Protein AF-A0A2Z2KDT1-F1 (afdb_monomer)

Nearest PDB structures (foldseek):
  6hu8-assembly1_A  TM=7.391E-01  e=8.131E-01  Streptococcus vestibularis F0396
  6qer-assembly4_D  TM=4.497E-01  e=3.667E-01  Streptococcus thermophilus LMD-9
  3u3w-assembly1_B  TM=4.362E-01  e=6.118E-01  Bacillus thuringiensis Bt407
  2awi-assembly1_F  TM=4.857E-01  e=5.460E-01  Enterococcus faecalis
  2axu-assembly2_K  TM=4.275E-01  e=7.682E-01  Enterococcus faecalis

Mean predicted aligned error: 13.71 Å

Radius of gyration: 19.8 Å; Cα contacts (8 Å, |Δi|>4): 65; chains: 1; bounding box: 34×27×51 Å

Solvent-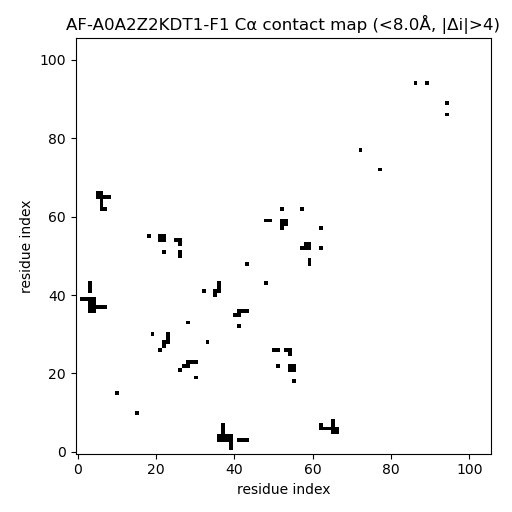accessible surface area (backbone atoms only — not comparable to full-atom values): 6166 Å² total; per-residue (Å²): 140,76,78,47,40,56,37,62,69,83,57,50,75,74,50,36,63,56,47,49,49,30,29,39,75,69,47,70,46,54,69,71,57,52,54,30,25,43,69,47,76,38,89,78,52,71,69,57,50,45,43,49,19,58,34,65,76,46,59,61,67,65,45,50,58,61,80,36,84,80,56,67,75,42,72,66,54,53,52,51,53,51,52,51,54,58,54,73,77,47,54,73,70,56,47,53,49,51,52,51,54,54,58,76,75,107

InterPro domains:
  IPR001387 Cro/C1-type, helix-turn-helix domain [PF01381] (23-60)
  IPR001387 Cro/C1-type, helix-turn-helix domain [PS50943] (32-63)
  IPR001387 Cro/C1-type, helix-turn-helix domain [cd00093] (20-63)
  IPR010982 Lambda repressor-like, DNA-binding domain superfamily [G3DSA:1.10.260.40] (18-69)
  IPR010982 Lambda repressor-like, DNA-binding domain superfamily [SSF47413] (11-70)

Foldseek 3Di:
DQPQQQLDPPCPPVSCVVLVVLCVPQVVDDPVRVVCSNNSVDDDDPVSLVSSCVSSVHDSVSSVVRVPPVPPVDVVVVVVVVVVVVLVPDDPVVVVVVVVVVVVVD

Secondary structure (DSSP, 8-state):
--GGGGSS----HHHHHHHHHHHHHTT---HHHHHHHHTTSSPPPHHHHHHHHHHTTS-GGGGGTTTTTT----HHHHHHHHHHHHHHTS-HHHHHHHHHHHHHH-

Sequence (106 aa):
MFFVACFLPPLTELFYSRGLKTLGEKGGFYFSYIGQIERGEKNVSLLNLHKIAESLEVNLIQLFAYLDEDFVVTSVESDIQDIVGLLRGANDEKIRLAKNVLRELL

Organism: NCBI:txid414771

pLDDT: mean 72.76, std 16.96, range [32.88, 96.88]

Structure (mmCIF, N/CA/C/O backbone):
data_AF-A0A2Z2KDT1-F1
#
_entry.id   AF-A0A2Z2KDT1-F1
#
loop_
_atom_site.group_PDB
_atom_site.id
_atom_site.type_symbol
_atom_site.label_atom_id
_atom_site.label_alt_id
_atom_site.label_comp_id
_atom_site.label_asym_id
_atom_site.label_entity_id
_atom_site.label_seq_id
_atom_site.pdbx_PDB_ins_code
_atom_site.Cartn_x
_atom_site.Cartn_y
_atom_site.Cartn_z
_atom_site.occupancy
_atom_site.B_iso_or_equiv
_atom_site.auth_seq_id
_atom_site.auth_comp_id
_atom_site.auth_asym_id
_atom_site.auth_atom_id
_atom_site.pdbx_PDB_model_num
ATOM 1 N N . MET A 1 1 ? 15.015 -16.023 -5.372 1.00 40.03 1 MET A N 1
ATOM 2 C CA . MET A 1 1 ? 14.848 -14.577 -5.112 1.00 40.03 1 MET A CA 1
ATOM 3 C C . MET A 1 1 ? 14.239 -13.979 -6.373 1.00 40.03 1 MET A C 1
ATOM 5 O O . MET A 1 1 ? 14.963 -13.531 -7.243 1.00 40.03 1 MET A O 1
ATOM 9 N N . PHE A 1 2 ? 12.921 -14.139 -6.517 1.00 32.88 2 PHE A N 1
ATOM 10 C CA . PHE A 1 2 ? 12.134 -13.945 -7.751 1.00 32.88 2 PHE A CA 1
ATOM 11 C C . PHE A 1 2 ? 11.288 -12.662 -7.708 1.00 32.88 2 PHE A C 1
ATOM 13 O O . PHE A 1 2 ? 10.297 -12.540 -8.412 1.00 32.88 2 PHE A O 1
ATOM 20 N N . PHE A 1 3 ? 11.626 -11.722 -6.824 1.00 41.16 3 PHE A N 1
ATOM 21 C CA . PHE A 1 3 ? 10.637 -10.754 -6.358 1.00 41.16 3 PHE A CA 1
ATOM 22 C C . PHE A 1 3 ? 10.220 -9.734 -7.426 1.00 41.16 3 PHE A C 1
ATOM 24 O O . PHE A 1 3 ? 9.102 -9.266 -7.377 1.00 41.16 3 PHE A O 1
ATOM 31 N N . VAL A 1 4 ? 11.049 -9.410 -8.422 1.00 46.62 4 VAL A N 1
ATOM 32 C CA . VAL A 1 4 ? 10.836 -8.179 -9.207 1.00 46.62 4 VAL A CA 1
ATOM 33 C C . VAL A 1 4 ? 10.014 -8.357 -10.495 1.00 46.62 4 VAL A C 1
ATOM 35 O O . VAL A 1 4 ? 9.494 -7.380 -11.026 1.00 46.62 4 VAL A O 1
ATOM 38 N N . ALA A 1 5 ? 9.825 -9.595 -10.959 1.00 40.44 5 ALA A N 1
ATOM 39 C CA . ALA A 1 5 ? 9.271 -9.867 -12.288 1.00 40.44 5 ALA A CA 1
ATOM 40 C C . ALA A 1 5 ? 7.751 -9.622 -12.441 1.00 40.44 5 ALA A C 1
ATOM 42 O O . ALA A 1 5 ? 7.241 -9.631 -13.555 1.00 40.44 5 ALA A O 1
ATOM 43 N N . CYS A 1 6 ? 7.022 -9.396 -11.343 1.00 44.72 6 CYS A N 1
ATOM 44 C CA . CYS A 1 6 ? 5.564 -9.194 -11.364 1.00 44.72 6 CYS A CA 1
ATOM 45 C C . CYS A 1 6 ? 5.110 -7.844 -10.779 1.00 44.72 6 CYS A C 1
ATOM 47 O O . CYS A 1 6 ? 3.915 -7.635 -10.605 1.00 44.72 6 CYS A O 1
ATOM 49 N N . PHE A 1 7 ? 6.028 -6.930 -10.433 1.00 50.53 7 PHE A N 1
ATOM 50 C CA . PHE A 1 7 ? 5.656 -5.693 -9.723 1.00 50.53 7 PHE A CA 1
ATOM 51 C C . PHE A 1 7 ? 5.114 -4.577 -10.604 1.00 50.53 7 PHE A C 1
ATOM 53 O O . PHE A 1 7 ? 4.340 -3.742 -10.144 1.00 50.53 7 PHE A O 1
ATOM 60 N N . LEU A 1 8 ? 5.513 -4.532 -11.869 1.00 51.03 8 LEU A N 1
ATOM 61 C CA . LEU A 1 8 ? 4.86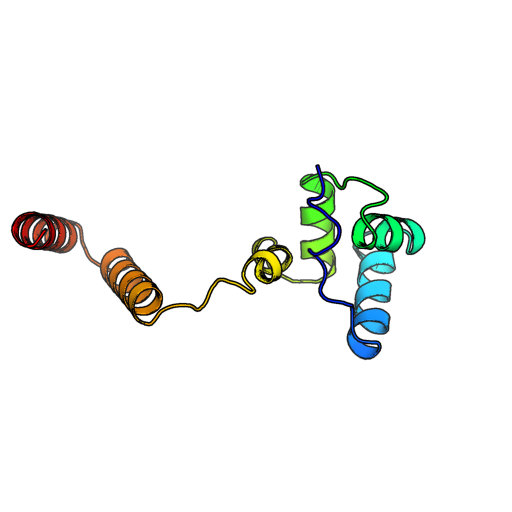5 -3.636 -12.809 1.00 51.03 8 LEU A CA 1
ATOM 62 C C . LEU A 1 8 ? 3.779 -4.451 -13.508 1.00 51.03 8 LEU A C 1
ATOM 64 O O . LEU A 1 8 ? 4.126 -5.464 -14.122 1.00 51.03 8 LEU A O 1
ATOM 68 N N . PRO A 1 9 ? 2.489 -4.056 -13.445 1.00 48.91 9 PRO A N 1
ATOM 69 C CA . PRO A 1 9 ? 1.509 -4.641 -14.349 1.00 48.91 9 PRO A CA 1
ATOM 70 C C . PRO A 1 9 ? 2.078 -4.529 -15.766 1.00 48.91 9 PRO A C 1
ATOM 72 O O . PRO A 1 9 ? 2.775 -3.540 -16.028 1.00 48.91 9 PRO A O 1
ATOM 75 N N . PRO A 1 10 ? 1.818 -5.490 -16.675 1.00 49.69 10 PRO A N 1
ATOM 76 C CA . PRO A 1 10 ? 2.195 -5.330 -18.070 1.00 49.69 10 PRO A CA 1
ATOM 77 C C . PRO A 1 10 ? 1.677 -3.962 -18.485 1.00 49.69 10 PRO A C 1
ATOM 79 O O .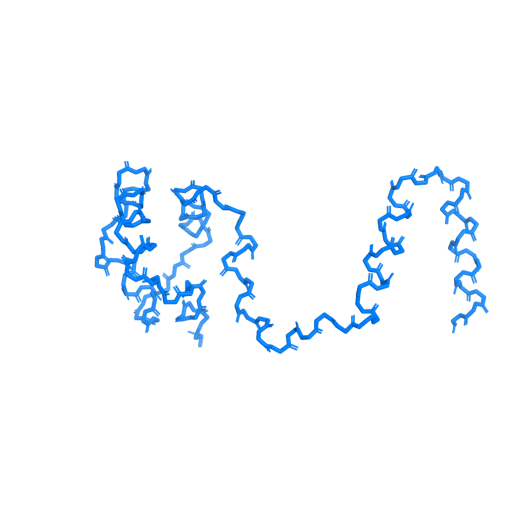 PRO A 1 10 ? 0.465 -3.726 -18.482 1.00 49.69 10 PRO A O 1
ATOM 82 N N . LEU A 1 11 ? 2.607 -3.027 -18.690 1.00 49.56 11 LEU A N 1
ATOM 83 C CA . LEU A 1 11 ? 2.299 -1.652 -19.022 1.00 49.56 11 LEU A CA 1
ATOM 84 C C . LEU A 1 11 ? 1.549 -1.753 -20.348 1.00 49.56 11 LEU A C 1
ATOM 86 O O . LEU A 1 11 ? 2.157 -1.915 -21.402 1.00 49.56 11 LEU A O 1
ATOM 90 N N . THR A 1 12 ? 0.218 -1.776 -20.291 1.00 43.78 12 THR A N 1
ATOM 91 C CA . THR A 1 12 ? -0.643 -1.832 -21.473 1.00 43.78 12 THR A CA 1
ATOM 92 C C . THR A 1 12 ? -0.173 -0.732 -22.421 1.00 43.78 12 THR A C 1
ATOM 94 O O . THR A 1 12 ? 0.262 0.318 -21.953 1.00 43.78 12 THR A O 1
ATOM 97 N N . GLU A 1 13 ? -0.181 -0.957 -23.737 1.00 43.06 13 GLU A N 1
ATOM 98 C CA . GLU A 1 13 ? 0.529 -0.107 -24.719 1.00 43.06 13 GLU A CA 1
ATOM 99 C C . GLU A 1 13 ? 0.331 1.418 -24.520 1.00 43.06 13 GLU A C 1
ATOM 101 O O . GLU A 1 13 ? 1.239 2.224 -24.757 1.00 43.06 13 GLU A O 1
ATOM 106 N N . LEU A 1 14 ? -0.835 1.827 -24.001 1.00 38.97 14 LEU A N 1
ATOM 107 C CA . LEU A 1 14 ? -1.146 3.206 -23.615 1.00 38.97 14 LEU A CA 1
ATOM 108 C C . LEU A 1 14 ? -0.398 3.719 -22.362 1.00 38.97 14 LEU A C 1
ATOM 110 O O . LEU A 1 14 ? 0.051 4.866 -22.350 1.00 38.97 14 LEU A O 1
ATOM 114 N N . PHE A 1 15 ? -0.268 2.905 -21.312 1.00 51.59 15 PHE A N 1
ATOM 115 C CA . PHE A 1 15 ? 0.507 3.215 -20.102 1.00 51.59 15 PHE A CA 1
ATOM 116 C C . PHE A 1 15 ? 2.012 3.135 -20.357 1.00 51.59 15 PHE A C 1
ATOM 118 O O . PHE A 1 15 ? 2.764 3.938 -19.814 1.00 51.5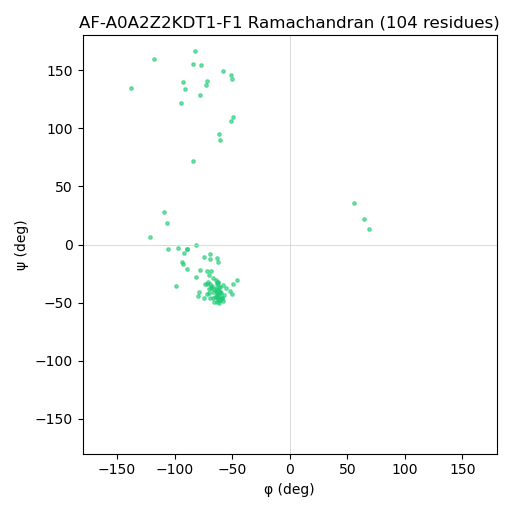9 15 PHE A O 1
ATOM 125 N N . TYR A 1 16 ? 2.447 2.227 -21.230 1.00 55.47 16 TYR A N 1
ATOM 126 C CA . TYR A 1 16 ? 3.845 2.065 -21.620 1.00 55.47 16 TYR A CA 1
ATOM 127 C C . TYR A 1 16 ? 4.400 3.327 -22.285 1.00 55.47 16 TYR A C 1
ATOM 129 O O . TYR A 1 16 ? 5.409 3.865 -21.849 1.00 55.47 16 TYR A O 1
ATOM 137 N N . SER A 1 17 ? 3.710 3.882 -23.283 1.00 52.28 17 SER A N 1
ATOM 138 C CA . SER A 1 17 ? 4.191 5.087 -23.978 1.00 52.28 17 SER A CA 1
ATOM 139 C C . SER A 1 17 ? 4.293 6.327 -23.073 1.00 52.28 17 SER A C 1
ATOM 141 O O . SER A 1 17 ? 5.256 7.089 -23.178 1.00 52.28 17 SER A O 1
ATOM 143 N N . ARG A 1 18 ? 3.334 6.527 -22.158 1.00 56.28 18 ARG A N 1
ATOM 144 C CA . ARG A 1 18 ? 3.333 7.666 -21.220 1.00 56.28 18 ARG A CA 1
ATOM 145 C C . ARG A 1 18 ? 4.260 7.444 -20.025 1.00 56.28 18 ARG A C 1
ATOM 147 O O . ARG A 1 18 ? 5.026 8.344 -19.695 1.00 56.28 18 ARG A O 1
ATOM 154 N N . GLY A 1 19 ? 4.228 6.255 -19.429 1.00 62.47 19 GLY A N 1
ATOM 155 C CA . GLY A 1 19 ? 5.047 5.868 -18.281 1.00 62.47 19 GLY A CA 1
ATOM 156 C C . GLY A 1 19 ? 6.532 5.747 -18.618 1.00 62.47 19 GLY A C 1
ATOM 157 O O . GLY A 1 19 ? 7.373 6.168 -17.835 1.00 62.47 19 GLY A O 1
ATOM 158 N N . LEU A 1 20 ? 6.890 5.257 -19.810 1.00 62.81 20 LEU A N 1
ATOM 159 C CA . LEU A 1 20 ? 8.292 5.213 -20.242 1.00 62.81 20 LEU A CA 1
ATOM 160 C C . LEU A 1 20 ? 8.874 6.592 -20.498 1.00 62.81 20 LEU A C 1
ATOM 162 O O . LEU A 1 20 ? 10.040 6.836 -20.188 1.00 62.81 20 LEU A O 1
ATOM 166 N N . LYS A 1 21 ? 8.063 7.497 -21.052 1.00 62.09 21 LYS A N 1
ATOM 167 C CA . LYS A 1 21 ? 8.479 8.879 -21.249 1.00 62.09 21 LYS A CA 1
ATOM 168 C C . LYS A 1 21 ? 8.751 9.544 -19.899 1.00 62.09 21 LYS A C 1
ATOM 170 O O . LYS A 1 21 ? 9.806 10.144 -19.736 1.00 62.09 21 LYS A O 1
ATOM 175 N N . THR A 1 22 ? 7.882 9.360 -18.904 1.00 66.00 22 THR A N 1
ATOM 176 C CA . THR A 1 22 ? 8.109 9.910 -17.558 1.00 66.00 22 THR A CA 1
ATOM 177 C C . THR A 1 22 ? 9.253 9.219 -16.811 1.00 66.00 22 THR A C 1
ATOM 179 O O . TH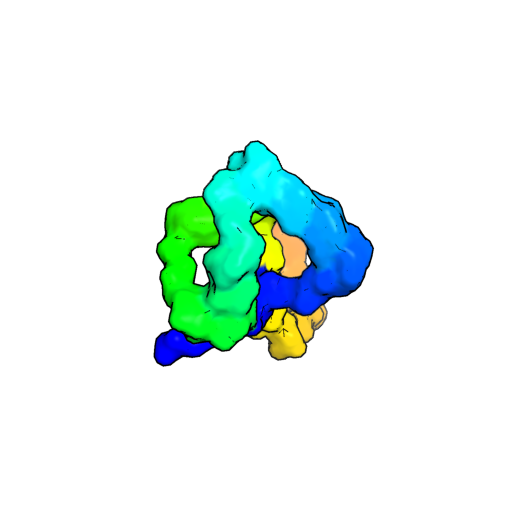R A 1 22 ? 10.047 9.902 -16.172 1.00 66.00 22 THR A O 1
ATOM 182 N N . LEU A 1 23 ? 9.428 7.901 -16.934 1.00 69.31 23 LEU A N 1
ATOM 183 C CA . LEU A 1 23 ? 10.558 7.166 -16.342 1.00 69.31 23 LEU A CA 1
ATOM 184 C C . LEU A 1 23 ? 11.913 7.592 -16.923 1.00 69.31 23 LEU A C 1
ATOM 186 O O . LEU A 1 23 ? 12.896 7.687 -16.185 1.00 69.31 23 LEU A O 1
ATOM 190 N N . GLY A 1 24 ? 11.965 7.874 -18.226 1.00 65.75 24 GLY A N 1
ATOM 191 C CA . GLY A 1 24 ? 13.159 8.386 -18.895 1.00 65.75 24 GLY A CA 1
ATOM 192 C C . GLY A 1 24 ? 13.436 9.861 -18.589 1.00 65.75 24 GLY A C 1
ATOM 193 O O . GLY A 1 24 ? 14.566 10.211 -18.259 1.00 65.75 24 GLY A O 1
ATOM 194 N N . GLU A 1 25 ? 12.412 10.719 -18.660 1.00 63.50 25 GLU A N 1
ATOM 195 C CA . GLU A 1 25 ? 12.544 12.178 -18.495 1.00 63.50 25 GLU A CA 1
ATOM 196 C C . GLU A 1 25 ? 12.660 12.617 -17.027 1.00 63.50 25 GLU A C 1
ATOM 198 O O . GLU A 1 25 ? 13.460 13.498 -16.718 1.00 63.50 25 GLU A O 1
ATOM 203 N N . LYS A 1 26 ? 11.880 12.015 -16.118 1.00 64.62 26 LYS A N 1
ATOM 204 C CA . LYS A 1 26 ? 11.847 12.365 -14.684 1.00 64.62 26 LYS A CA 1
ATOM 205 C C . LYS A 1 26 ? 12.694 11.426 -13.824 1.00 64.62 26 LYS A C 1
ATOM 207 O O . LYS A 1 26 ? 13.312 11.876 -12.865 1.00 64.62 26 LYS A O 1
ATOM 212 N N . GLY A 1 27 ? 12.741 10.139 -14.169 1.00 66.81 27 GLY A N 1
ATOM 213 C CA . GLY A 1 27 ? 13.432 9.114 -13.377 1.00 66.81 27 GLY A CA 1
ATOM 214 C C . GLY A 1 27 ? 14.880 8.844 -13.780 1.00 66.81 27 GLY A C 1
ATOM 215 O O . GLY A 1 27 ? 15.630 8.247 -13.007 1.00 66.81 27 GLY A O 1
ATOM 216 N N . GLY A 1 28 ? 15.291 9.270 -14.980 1.00 74.81 28 GLY A N 1
ATOM 217 C CA . GLY A 1 28 ? 16.628 9.003 -15.516 1.00 74.81 28 GLY A CA 1
ATOM 218 C C . GLY A 1 28 ? 16.904 7.515 -15.766 1.00 74.81 28 GLY A C 1
ATOM 219 O O . GLY A 1 28 ? 18.063 7.096 -15.792 1.00 74.81 28 GLY A O 1
ATOM 220 N N . PHE A 1 29 ? 15.858 6.697 -15.916 1.00 77.75 29 PHE A N 1
ATOM 221 C CA . PHE A 1 29 ? 15.998 5.263 -16.141 1.00 77.75 29 PHE A CA 1
ATOM 222 C C . PHE A 1 29 ? 16.047 4.935 -17.632 1.00 77.75 29 PHE A C 1
ATOM 224 O O . PHE A 1 29 ? 15.215 5.378 -18.421 1.00 77.75 29 PHE A O 1
ATOM 231 N N . TYR A 1 30 ? 17.003 4.090 -18.018 1.00 77.38 30 TYR A N 1
ATOM 232 C CA . TYR A 1 30 ? 17.042 3.534 -19.365 1.00 77.38 30 TYR A CA 1
ATOM 233 C C . TYR A 1 30 ? 15.932 2.500 -19.542 1.00 77.38 30 TYR A C 1
ATOM 235 O O . TYR A 1 30 ? 15.745 1.628 -18.693 1.00 77.38 30 TYR A O 1
ATOM 243 N N . PHE A 1 31 ? 15.265 2.537 -20.692 1.00 70.31 31 PHE A N 1
ATOM 244 C CA . PHE A 1 31 ? 14.224 1.578 -21.058 1.00 70.31 31 PHE A CA 1
ATOM 245 C C . PHE A 1 31 ? 14.672 0.112 -20.879 1.00 70.31 31 PHE A C 1
ATOM 247 O O . PHE A 1 31 ? 13.959 -0.713 -20.312 1.00 70.31 31 PHE A O 1
ATOM 254 N N . SER A 1 32 ? 15.908 -0.194 -21.281 1.00 76.38 32 SER A N 1
ATOM 255 C CA . SER A 1 32 ? 16.500 -1.527 -21.139 1.00 76.38 32 SER A CA 1
ATOM 256 C C . SER A 1 32 ? 16.649 -1.973 -19.682 1.00 76.38 32 SER A C 1
ATOM 258 O O . SER A 1 32 ? 16.533 -3.164 -19.406 1.00 76.38 32 SER A O 1
ATOM 260 N N . TYR A 1 33 ? 16.887 -1.041 -18.753 1.00 80.06 33 TYR A N 1
ATOM 261 C CA . TYR A 1 33 ? 16.999 -1.325 -17.323 1.00 80.06 33 TYR A CA 1
ATOM 262 C C . TYR A 1 33 ? 15.637 -1.663 -16.714 1.00 80.06 33 TYR A C 1
ATOM 264 O O . TYR A 1 33 ? 15.546 -2.634 -15.968 1.00 80.06 33 TYR A O 1
ATOM 272 N N . ILE A 1 34 ? 14.584 -0.921 -17.077 1.00 76.38 34 ILE A N 1
ATOM 273 C CA . ILE A 1 34 ? 13.211 -1.205 -16.633 1.00 76.38 34 ILE A CA 1
ATOM 274 C C . ILE A 1 34 ? 12.731 -2.550 -17.188 1.00 76.38 34 ILE A C 1
ATOM 276 O O . ILE A 1 34 ? 12.276 -3.390 -16.422 1.00 76.38 34 ILE A O 1
ATOM 280 N N . GLY A 1 35 ? 12.959 -2.832 -18.475 1.00 73.81 35 GLY A N 1
ATOM 281 C CA . GLY A 1 35 ? 12.591 -4.131 -19.046 1.00 73.81 35 GLY A CA 1
ATOM 282 C C . GLY A 1 35 ? 13.340 -5.318 -18.416 1.00 73.81 35 GLY A C 1
ATOM 283 O O . GLY A 1 35 ? 12.774 -6.397 -18.272 1.00 73.81 35 GLY A O 1
ATOM 284 N N . GLN A 1 36 ? 14.606 -5.142 -18.014 1.00 77.81 36 GLN A N 1
ATOM 285 C CA . GLN A 1 36 ? 15.354 -6.171 -17.268 1.00 77.81 36 GLN A CA 1
ATOM 286 C C . GLN A 1 36 ? 14.784 -6.401 -15.858 1.00 77.81 36 GLN A C 1
ATOM 288 O O . GLN A 1 36 ? 14.798 -7.526 -15.367 1.00 77.81 36 GLN A O 1
ATOM 293 N N . ILE A 1 37 ? 14.297 -5.344 -15.202 1.00 79.00 37 ILE A N 1
ATOM 294 C CA . ILE A 1 37 ? 13.619 -5.409 -13.898 1.00 79.00 37 ILE A CA 1
ATOM 295 C C . ILE A 1 37 ? 12.301 -6.181 -14.034 1.00 79.00 37 ILE A C 1
ATOM 297 O O . ILE A 1 37 ? 12.085 -7.139 -13.296 1.00 79.00 37 ILE A O 1
ATOM 301 N N . GLU A 1 38 ? 11.474 -5.824 -15.019 1.00 72.38 38 GLU A N 1
ATOM 302 C CA . GLU A 1 38 ? 10.180 -6.465 -15.297 1.00 72.38 38 GLU A CA 1
ATOM 303 C C . GLU A 1 38 ? 10.315 -7.948 -15.659 1.00 72.38 38 GLU A C 1
ATOM 305 O O . GLU A 1 38 ? 9.500 -8.759 -15.248 1.00 72.38 38 GLU A O 1
ATOM 310 N N . ARG A 1 39 ? 11.363 -8.349 -16.388 1.00 72.50 39 ARG A N 1
ATOM 311 C CA . ARG A 1 39 ? 11.609 -9.770 -16.700 1.00 72.50 39 ARG A CA 1
ATOM 312 C C . ARG A 1 39 ? 12.293 -10.543 -15.568 1.00 72.50 39 ARG A C 1
ATOM 314 O O . ARG A 1 39 ? 12.582 -11.726 -15.723 1.00 72.50 39 ARG A O 1
ATOM 321 N N . GLY A 1 40 ? 12.600 -9.887 -14.446 1.00 72.50 40 GLY A N 1
ATOM 322 C CA . GLY A 1 40 ? 13.342 -10.491 -13.336 1.00 72.50 40 GLY A CA 1
ATOM 323 C C . GLY A 1 40 ? 14.810 -10.797 -13.651 1.00 72.50 40 GLY A C 1
ATOM 324 O O . GLY A 1 40 ? 15.466 -11.505 -12.891 1.00 72.50 40 GLY A O 1
ATOM 325 N N . GLU A 1 41 ? 15.348 -10.257 -14.746 1.00 79.69 41 GLU A N 1
ATOM 326 C CA . GLU A 1 41 ? 16.753 -10.404 -15.146 1.00 79.69 41 GLU A CA 1
ATOM 327 C C . GLU A 1 41 ? 17.685 -9.587 -14.237 1.00 79.69 41 GLU A C 1
ATOM 329 O O . GLU A 1 41 ? 18.876 -9.888 -14.123 1.00 79.69 41 GLU A O 1
ATOM 334 N N . LYS A 1 42 ? 17.156 -8.548 -13.571 1.00 77.69 42 LYS A N 1
ATOM 335 C CA . LYS A 1 42 ? 17.919 -7.677 -12.672 1.00 77.69 42 LYS A CA 1
ATOM 336 C C . LYS A 1 42 ? 17.151 -7.339 -11.397 1.00 77.69 42 LYS A C 1
ATOM 338 O O . LYS A 1 42 ? 15.999 -6.926 -11.435 1.00 77.69 42 LYS A O 1
ATOM 343 N N . ASN A 1 43 ? 17.839 -7.422 -10.258 1.00 79.50 43 ASN A N 1
ATOM 344 C CA . ASN A 1 43 ? 17.295 -6.985 -8.973 1.00 79.50 43 ASN A CA 1
ATOM 345 C C . ASN A 1 43 ? 17.353 -5.454 -8.851 1.00 79.50 43 ASN A C 1
ATOM 347 O O . ASN A 1 43 ? 18.407 -4.842 -9.051 1.00 79.50 43 ASN A O 1
ATOM 351 N N . VAL A 1 44 ? 16.225 -4.838 -8.498 1.00 82.69 44 VAL A N 1
ATOM 352 C CA . VAL A 1 44 ? 16.115 -3.397 -8.235 1.00 82.69 44 VAL A CA 1
ATOM 353 C C . VAL A 1 44 ? 16.321 -3.112 -6.746 1.00 82.69 44 VAL A C 1
ATOM 355 O O . VAL A 1 44 ? 15.866 -3.867 -5.890 1.00 82.69 44 VAL A O 1
ATOM 358 N N . SER A 1 45 ? 17.031 -2.031 -6.418 1.00 85.19 45 SER A N 1
ATOM 359 C CA . SER A 1 45 ? 17.143 -1.568 -5.031 1.00 85.19 45 SER A CA 1
ATOM 360 C C . SER A 1 45 ? 15.863 -0.847 -4.599 1.00 85.19 45 SER A C 1
ATOM 362 O O . SER A 1 45 ? 15.184 -0.238 -5.425 1.00 85.19 45 SER A O 1
ATOM 364 N N . LEU A 1 46 ? 15.567 -0.831 -3.296 1.00 82.06 46 LEU A N 1
ATOM 365 C CA . LEU A 1 46 ? 14.404 -0.110 -2.759 1.00 82.06 46 LEU A CA 1
ATOM 366 C C . LEU A 1 46 ? 14.436 1.391 -3.102 1.00 82.06 46 LEU A C 1
ATOM 368 O O . LEU A 1 46 ? 13.403 1.985 -3.393 1.00 82.06 46 LEU A O 1
ATOM 372 N N . LEU A 1 47 ? 15.633 1.988 -3.142 1.00 85.25 47 LEU A N 1
ATOM 373 C CA . LEU A 1 47 ? 15.826 3.383 -3.543 1.00 85.25 47 LEU A CA 1
ATOM 374 C C . LEU A 1 47 ? 15.410 3.626 -5.000 1.00 85.25 47 LEU A C 1
ATOM 376 O O . LEU A 1 47 ? 14.773 4.629 -5.304 1.00 85.25 47 LEU A O 1
ATOM 380 N N . ASN A 1 48 ? 15.766 2.716 -5.908 1.00 83.31 48 ASN A N 1
ATOM 381 C CA . ASN A 1 48 ? 15.376 2.838 -7.310 1.00 83.31 48 ASN A CA 1
ATOM 382 C C . ASN A 1 48 ? 13.886 2.560 -7.498 1.00 83.31 48 ASN A C 1
ATOM 384 O O . ASN A 1 48 ? 13.256 3.217 -8.316 1.00 83.31 48 ASN A O 1
ATOM 388 N N . LEU A 1 49 ? 13.313 1.656 -6.704 1.00 82.81 49 LEU A N 1
ATOM 389 C CA . LEU A 1 49 ? 11.877 1.410 -6.697 1.00 82.81 49 LEU A CA 1
ATOM 390 C C . LEU A 1 49 ? 11.087 2.649 -6.240 1.00 82.81 49 LEU A C 1
ATOM 392 O O . LEU A 1 49 ? 10.084 3.002 -6.851 1.00 82.81 49 LEU A O 1
ATOM 396 N N . HIS A 1 50 ? 11.584 3.357 -5.223 1.00 83.06 50 HIS A N 1
ATOM 397 C CA . HIS A 1 50 ? 11.018 4.632 -4.785 1.00 83.06 50 HIS A CA 1
ATOM 398 C C . HIS A 1 50 ? 11.056 5.686 -5.898 1.00 83.06 50 HIS A C 1
ATOM 400 O O . HIS A 1 50 ? 10.031 6.280 -6.211 1.00 83.06 50 HIS A O 1
ATOM 406 N N . LYS A 1 51 ? 12.200 5.841 -6.573 1.00 84.12 51 LYS A N 1
ATOM 407 C CA . LYS A 1 51 ? 12.336 6.760 -7.715 1.00 84.12 51 LYS A CA 1
ATOM 408 C C . LYS A 1 51 ? 11.406 6.411 -8.877 1.00 84.12 51 LYS A C 1
ATOM 410 O O . LYS A 1 51 ? 10.903 7.307 -9.547 1.00 84.12 51 LYS A O 1
ATOM 415 N N . ILE A 1 52 ? 11.192 5.120 -9.134 1.00 80.69 52 ILE A N 1
ATOM 416 C CA . ILE A 1 52 ? 10.229 4.637 -10.131 1.00 80.69 52 ILE A CA 1
ATOM 417 C C . ILE A 1 52 ? 8.813 5.071 -9.732 1.00 80.69 52 ILE A C 1
ATOM 419 O O . ILE A 1 52 ? 8.118 5.656 -10.558 1.00 80.69 52 ILE A O 1
ATOM 423 N N . ALA A 1 53 ? 8.418 4.868 -8.471 1.00 80.00 53 ALA A N 1
ATOM 424 C CA . ALA A 1 53 ? 7.116 5.299 -7.956 1.00 80.00 53 ALA A CA 1
ATOM 425 C C . ALA A 1 53 ? 6.918 6.821 -8.075 1.00 80.00 53 ALA A C 1
ATOM 427 O O . ALA A 1 53 ? 5.896 7.267 -8.590 1.00 80.00 53 ALA A O 1
ATOM 428 N N . GLU A 1 54 ? 7.923 7.616 -7.690 1.00 82.00 54 GLU A N 1
ATOM 429 C CA . GLU A 1 54 ? 7.897 9.079 -7.827 1.00 82.00 54 GLU A CA 1
ATOM 430 C C . GLU A 1 54 ? 7.787 9.523 -9.292 1.00 82.00 54 GLU A C 1
ATOM 432 O O . GLU A 1 54 ? 6.999 10.408 -9.617 1.00 82.00 54 GLU A O 1
ATOM 437 N N . SER A 1 55 ? 8.535 8.886 -10.196 1.00 81.19 55 SER A N 1
ATOM 438 C CA . SER A 1 55 ? 8.524 9.215 -11.633 1.00 81.19 55 SER A CA 1
ATOM 439 C C . SER A 1 55 ? 7.190 8.890 -12.303 1.00 81.19 55 SER A C 1
ATOM 441 O O . SER A 1 55 ? 6.818 9.521 -13.294 1.00 81.19 55 SER A O 1
ATOM 443 N N . LEU A 1 56 ? 6.490 7.890 -11.772 1.00 74.44 56 LEU A N 1
ATOM 444 C CA . LEU A 1 56 ? 5.161 7.474 -12.200 1.00 74.44 56 LEU A CA 1
ATOM 445 C C . LEU A 1 56 ? 4.039 8.217 -11.454 1.00 74.44 56 LEU A C 1
ATOM 447 O O . LEU A 1 56 ? 2.880 8.024 -11.802 1.00 74.44 56 LEU A O 1
ATOM 451 N N . GLU A 1 57 ? 4.373 9.073 -10.479 1.00 75.25 57 GLU A N 1
ATOM 452 C CA . GLU A 1 57 ? 3.422 9.805 -9.627 1.00 75.25 57 GLU A CA 1
ATOM 453 C C . GLU A 1 57 ? 2.437 8.879 -8.886 1.00 75.25 57 GLU A C 1
ATOM 455 O O . GLU A 1 57 ? 1.273 9.214 -8.667 1.00 75.25 57 GLU A O 1
ATOM 460 N N . VAL A 1 58 ? 2.915 7.702 -8.474 1.00 69.81 58 VAL A N 1
ATOM 461 C CA . VAL A 1 58 ? 2.144 6.693 -7.730 1.00 69.81 58 VAL A CA 1
ATOM 462 C C . VAL A 1 58 ? 2.748 6.445 -6.353 1.00 69.81 58 VAL A C 1
ATOM 464 O O . VAL A 1 58 ? 3.924 6.712 -6.100 1.00 69.81 58 VAL A O 1
ATOM 467 N N . ASN A 1 59 ? 1.950 5.901 -5.434 1.00 71.31 59 ASN A N 1
ATOM 468 C CA . ASN A 1 59 ? 2.487 5.478 -4.144 1.00 71.31 59 ASN A CA 1
ATOM 469 C C . ASN A 1 59 ? 3.348 4.217 -4.322 1.00 71.31 59 ASN A C 1
ATOM 471 O O . ASN A 1 59 ? 2.968 3.306 -5.052 1.00 71.31 59 ASN A O 1
ATOM 475 N N . LEU A 1 60 ? 4.470 4.125 -3.600 1.00 76.81 60 LEU A N 1
ATOM 476 C CA . LEU A 1 60 ? 5.352 2.955 -3.636 1.00 76.81 60 LEU A CA 1
ATOM 477 C C . LEU A 1 60 ? 4.595 1.641 -3.391 1.00 76.81 60 LEU A C 1
ATOM 479 O O . LEU A 1 60 ? 4.859 0.667 -4.081 1.00 76.81 60 LEU A O 1
ATOM 483 N N . ILE A 1 61 ? 3.630 1.630 -2.466 1.00 73.69 61 ILE A N 1
ATOM 484 C CA . ILE A 1 61 ? 2.800 0.462 -2.128 1.00 73.69 61 ILE A CA 1
ATOM 485 C C . ILE A 1 61 ? 1.964 0.003 -3.332 1.00 73.69 61 ILE A C 1
ATOM 487 O O . ILE A 1 61 ? 1.750 -1.191 -3.507 1.00 73.69 61 ILE A O 1
ATOM 491 N N . GLN A 1 62 ? 1.546 0.918 -4.211 1.00 66.25 62 GLN A N 1
ATOM 492 C CA . GLN A 1 62 ? 0.775 0.569 -5.410 1.00 66.25 62 GLN A CA 1
ATOM 493 C C . GLN A 1 62 ? 1.603 -0.222 -6.430 1.00 66.25 62 GLN A C 1
ATOM 495 O O . GLN A 1 62 ? 1.025 -0.990 -7.192 1.00 66.25 62 GLN A O 1
ATOM 500 N N . LEU A 1 63 ? 2.940 -0.116 -6.403 1.00 71.38 63 LEU A N 1
ATOM 501 C CA . LEU A 1 63 ? 3.820 -0.992 -7.188 1.00 71.38 63 LEU A CA 1
ATOM 502 C C . LEU A 1 63 ? 3.826 -2.441 -6.671 1.00 71.38 63 LEU A C 1
ATOM 504 O O . LEU A 1 63 ? 4.334 -3.322 -7.347 1.00 71.38 63 LEU A O 1
ATOM 508 N N . PHE A 1 64 ? 3.287 -2.702 -5.478 1.00 71.06 64 PHE A N 1
ATOM 509 C CA . PHE A 1 64 ? 3.192 -4.040 -4.885 1.00 71.06 64 PHE A CA 1
ATOM 510 C C . PHE A 1 6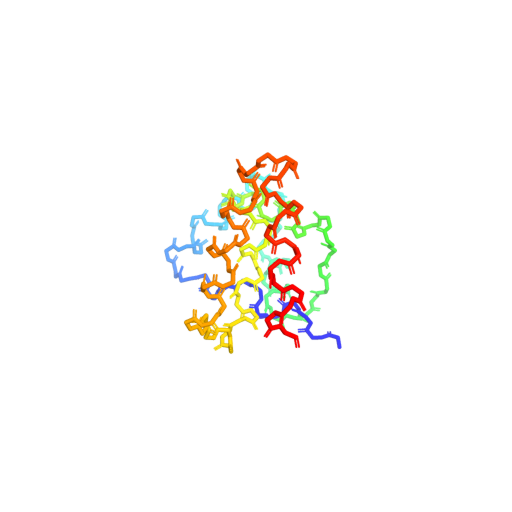4 ? 1.774 -4.608 -4.911 1.00 71.06 64 PHE A C 1
ATOM 512 O O . PHE A 1 64 ? 1.592 -5.766 -4.549 1.00 71.06 64 PHE A O 1
ATOM 519 N N . ALA A 1 65 ? 0.788 -3.839 -5.383 1.00 59.69 65 ALA A N 1
ATOM 520 C CA . ALA A 1 65 ? -0.623 -4.226 -5.367 1.00 59.69 65 ALA A CA 1
ATOM 521 C C . ALA A 1 65 ? -0.940 -5.478 -6.214 1.00 59.69 65 ALA A C 1
ATOM 523 O O . ALA A 1 65 ? -2.031 -6.019 -6.112 1.00 59.69 65 ALA A O 1
ATOM 524 N N . TYR A 1 66 ? 0.003 -5.945 -7.042 1.00 56.12 66 TYR A N 1
ATOM 525 C CA . TYR A 1 66 ? -0.125 -7.156 -7.862 1.00 56.12 66 TYR A CA 1
ATOM 526 C C . TYR A 1 66 ? 0.394 -8.439 -7.193 1.00 56.12 66 TYR A C 1
ATOM 528 O O . TYR A 1 66 ? 0.174 -9.525 -7.718 1.00 56.12 66 TYR A O 1
ATOM 536 N N . LEU A 1 67 ? 1.048 -8.357 -6.025 1.00 54.06 67 LEU A N 1
ATOM 537 C CA . LEU A 1 67 ? 1.303 -9.557 -5.204 1.00 54.06 67 LEU A CA 1
ATOM 538 C C . LEU A 1 67 ? 0.023 -10.128 -4.583 1.00 54.06 67 LEU A C 1
ATOM 540 O O . LEU A 1 67 ? 0.042 -11.213 -4.010 1.00 54.06 67 LEU A O 1
ATOM 544 N N . ASP A 1 68 ? -1.063 -9.382 -4.727 1.00 50.16 68 ASP A N 1
ATOM 545 C CA . ASP A 1 68 ? -2.353 -9.566 -4.099 1.00 50.16 68 ASP A CA 1
ATOM 546 C C . ASP A 1 68 ? -3.414 -10.033 -5.116 1.00 50.16 68 ASP A C 1
ATOM 548 O O . ASP A 1 68 ? -4.602 -9.803 -4.915 1.00 50.16 68 ASP A O 1
ATOM 552 N N . GLU A 1 69 ? -3.042 -10.738 -6.196 1.00 49.47 69 GLU A N 1
ATOM 553 C CA . GLU A 1 69 ? -4.049 -11.477 -6.991 1.00 49.47 69 GLU A CA 1
ATOM 554 C C . GLU A 1 69 ? -4.755 -12.575 -6.158 1.00 49.47 69 GLU A C 1
ATOM 556 O O . GLU A 1 69 ? -5.856 -12.992 -6.514 1.00 49.47 69 GLU A O 1
ATOM 561 N N . ASP A 1 70 ? -4.198 -12.943 -4.994 1.00 48.19 70 ASP A N 1
ATOM 562 C CA . ASP A 1 70 ? -4.871 -13.726 -3.944 1.00 48.19 70 ASP A CA 1
ATOM 563 C C . ASP A 1 70 ? -5.475 -12.875 -2.805 1.00 48.19 70 ASP A C 1
ATOM 565 O O . ASP A 1 70 ? -6.144 -13.413 -1.919 1.00 48.19 70 ASP A O 1
ATOM 569 N N . PHE A 1 71 ? -5.313 -11.550 -2.806 1.00 50.34 71 PHE A N 1
ATOM 570 C CA . PHE A 1 71 ? -6.017 -10.677 -1.868 1.00 50.34 71 PHE A CA 1
ATOM 571 C C . PHE A 1 71 ? -7.394 -10.376 -2.446 1.00 50.34 71 PHE A C 1
ATOM 573 O O . PHE A 1 71 ? -7.739 -9.266 -2.856 1.00 50.34 71 PHE A O 1
ATOM 580 N N . VAL A 1 72 ? -8.246 -11.401 -2.422 1.00 49.72 72 VAL A N 1
ATOM 581 C CA . VAL A 1 72 ? -9.657 -11.135 -2.178 1.00 49.72 72 VAL A CA 1
ATOM 582 C C . VAL A 1 72 ? -9.650 -10.282 -0.915 1.00 49.72 72 VAL A C 1
ATOM 584 O O . VAL A 1 72 ? -9.346 -10.797 0.161 1.00 49.72 72 VAL A O 1
ATOM 587 N N . VAL A 1 73 ? -9.918 -8.976 -1.030 1.00 54.53 73 VAL A N 1
ATOM 588 C CA . VAL A 1 73 ? -10.330 -8.189 0.131 1.00 54.53 73 VAL A CA 1
ATOM 589 C C . VAL A 1 73 ? -11.609 -8.875 0.571 1.00 54.53 73 VAL A C 1
ATOM 591 O O . VAL A 1 73 ? -12.690 -8.644 0.031 1.00 54.53 73 VAL A O 1
ATOM 594 N N . THR A 1 74 ? -11.458 -9.860 1.451 1.00 66.69 74 THR A N 1
ATOM 595 C CA . THR A 1 74 ? -12.592 -10.559 2.019 1.00 66.69 74 THR A CA 1
ATOM 596 C C . THR A 1 74 ? -13.435 -9.487 2.692 1.00 66.69 74 THR A C 1
ATOM 598 O O . THR A 1 74 ? -12.899 -8.479 3.160 1.00 66.69 74 THR A O 1
ATOM 601 N N . SER A 1 75 ? -14.754 -9.668 2.737 1.00 72.06 75 SER A N 1
ATOM 602 C CA . SER A 1 75 ? -15.614 -8.729 3.469 1.00 72.06 75 SER A CA 1
ATOM 603 C C . SER A 1 75 ? -15.071 -8.475 4.882 1.00 72.06 75 SER A C 1
ATOM 605 O O . SER A 1 75 ? -15.067 -7.344 5.339 1.00 72.06 75 SER A O 1
ATOM 607 N N . VAL A 1 76 ? -14.467 -9.505 5.488 1.00 80.50 76 VAL A N 1
ATOM 608 C CA . VAL A 1 76 ? -13.774 -9.446 6.779 1.00 80.50 76 VAL A CA 1
ATOM 609 C C . VAL A 1 76 ? -12.615 -8.446 6.793 1.00 80.50 76 VAL A C 1
ATOM 611 O O . VAL A 1 76 ? -12.499 -7.673 7.737 1.00 80.50 76 VAL A O 1
ATOM 614 N N . GLU A 1 77 ? -11.757 -8.431 5.773 1.00 76.81 77 GLU A N 1
ATOM 615 C CA . GLU A 1 77 ? -10.643 -7.478 5.714 1.00 76.81 77 GLU A CA 1
ATOM 616 C C . GLU A 1 77 ? -11.156 -6.042 5.544 1.00 76.81 77 GLU A C 1
ATOM 618 O O . GLU A 1 77 ? -10.673 -5.139 6.221 1.00 76.81 77 GLU A O 1
ATOM 623 N N . SER A 1 78 ? -12.185 -5.834 4.714 1.00 78.69 78 SER A N 1
ATOM 624 C CA . SER A 1 78 ? -12.850 -4.527 4.595 1.00 78.69 78 SER A CA 1
ATOM 625 C C . SER A 1 78 ? -13.413 -4.064 5.940 1.00 78.69 78 SER A C 1
ATOM 627 O O . SER A 1 78 ? -13.165 -2.932 6.349 1.00 78.69 78 SER A O 1
ATOM 629 N N . ASP A 1 79 ? -14.096 -4.954 6.662 1.00 85.69 79 ASP A N 1
ATOM 630 C CA . ASP A 1 79 ? -14.666 -4.658 7.977 1.00 85.69 79 ASP A CA 1
ATOM 631 C C . ASP A 1 79 ? -13.567 -4.290 8.992 1.00 85.69 79 ASP A C 1
ATOM 633 O O . ASP A 1 79 ? -13.718 -3.351 9.778 1.00 85.69 79 ASP A O 1
ATOM 637 N N . ILE A 1 80 ? -12.421 -4.984 8.962 1.00 87.44 80 ILE A N 1
ATOM 638 C CA . ILE A 1 80 ? -11.264 -4.668 9.813 1.00 87.44 80 ILE A CA 1
ATOM 639 C C . ILE A 1 80 ? -10.713 -3.280 9.477 1.00 87.44 80 ILE A C 1
ATOM 641 O O . ILE A 1 80 ? -10.445 -2.492 10.390 1.00 87.44 80 ILE A O 1
ATOM 645 N N . GLN A 1 81 ? -10.555 -2.958 8.192 1.00 82.44 81 GLN A N 1
ATOM 646 C CA . GLN A 1 81 ? -10.058 -1.647 7.772 1.00 82.44 81 GLN A CA 1
ATOM 647 C C . GLN A 1 81 ? -11.015 -0.520 8.175 1.00 82.44 81 GLN A C 1
ATOM 649 O O . GLN A 1 81 ? -10.559 0.517 8.670 1.00 82.44 81 GLN A O 1
ATOM 654 N N . ASP A 1 82 ? -12.325 -0.736 8.063 1.00 86.31 82 ASP A N 1
ATOM 655 C CA . ASP A 1 82 ? -13.340 0.220 8.503 1.00 86.31 82 ASP A CA 1
ATOM 656 C C . ASP A 1 82 ? -13.274 0.449 10.020 1.00 86.31 82 ASP A C 1
ATOM 658 O O . ASP A 1 82 ? -13.243 1.596 10.481 1.00 86.31 82 ASP A O 1
ATOM 662 N N . ILE A 1 83 ? -13.151 -0.623 10.813 1.00 92.31 83 ILE A N 1
ATOM 663 C CA . ILE A 1 83 ? -12.972 -0.533 12.271 1.00 92.31 83 ILE A CA 1
ATOM 664 C C . ILE A 1 83 ? -11.703 0.256 12.612 1.00 92.31 83 ILE A C 1
ATOM 666 O O . ILE A 1 83 ? -11.738 1.164 13.448 1.00 92.31 8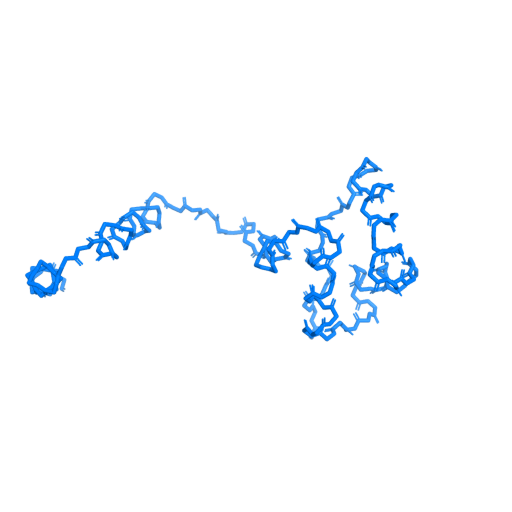3 ILE A O 1
ATOM 670 N N . VAL A 1 84 ? -10.577 -0.044 11.961 1.00 92.00 84 VAL A N 1
ATOM 671 C CA . VAL A 1 84 ? -9.315 0.685 12.164 1.00 92.00 84 VAL A CA 1
ATOM 672 C C . VAL A 1 84 ? -9.476 2.164 11.807 1.00 92.00 84 VAL A C 1
ATOM 674 O O . VAL A 1 84 ? -8.982 3.028 12.538 1.00 92.00 84 VAL A O 1
ATOM 677 N N . GLY A 1 85 ? -10.193 2.473 10.725 1.00 89.25 85 GLY A N 1
ATOM 678 C CA . GLY A 1 85 ? -10.524 3.836 10.317 1.00 89.25 85 GLY A CA 1
ATOM 679 C C . GLY A 1 85 ? -11.294 4.598 11.396 1.00 89.25 85 GLY A C 1
ATOM 680 O O . GLY A 1 85 ? -10.888 5.698 11.781 1.00 89.25 85 GLY A O 1
ATOM 681 N N . LEU A 1 86 ? -12.346 3.988 11.951 1.00 91.31 86 LEU A N 1
ATOM 682 C CA . LEU A 1 86 ? -13.137 4.565 13.043 1.00 91.31 86 LEU A CA 1
ATOM 683 C C . LEU A 1 86 ? -12.293 4.818 14.301 1.00 91.31 86 LEU A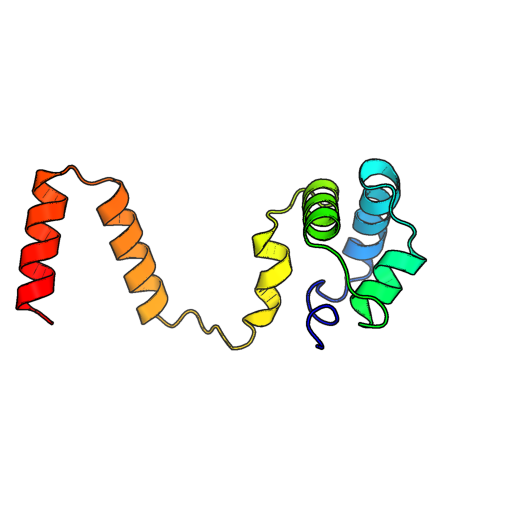 C 1
ATOM 685 O O . LEU A 1 86 ? -12.433 5.861 14.945 1.00 91.31 86 LEU A O 1
ATOM 689 N N . LEU A 1 87 ? -11.392 3.893 14.644 1.00 93.38 87 LEU A N 1
ATOM 690 C CA . LEU A 1 87 ? -10.548 4.004 15.836 1.00 93.38 87 LEU A CA 1
ATOM 691 C C . LEU A 1 87 ? -9.471 5.089 15.713 1.00 93.38 87 LEU A C 1
ATO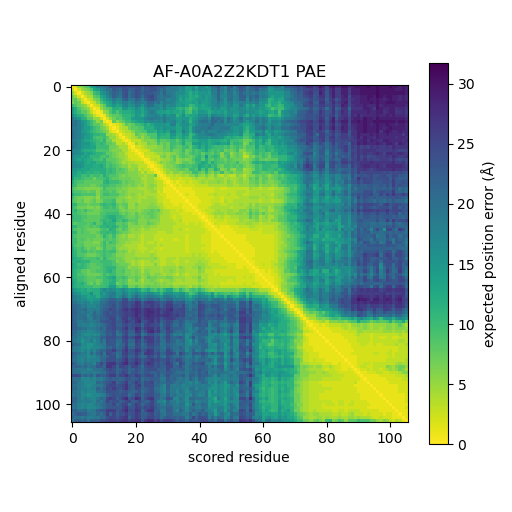M 693 O O . LEU A 1 87 ? -9.148 5.725 16.714 1.00 93.38 87 LEU A O 1
ATOM 697 N N . ARG A 1 88 ? -8.942 5.353 14.511 1.00 88.94 88 ARG A N 1
ATOM 698 C CA . ARG A 1 88 ? -7.937 6.413 14.288 1.00 88.94 88 ARG A CA 1
ATOM 699 C C . ARG A 1 88 ? -8.467 7.822 14.564 1.00 88.94 88 ARG A C 1
ATOM 701 O O . ARG A 1 88 ? -7.688 8.687 14.951 1.00 88.94 88 ARG A O 1
ATOM 708 N N . GLY A 1 89 ? -9.763 8.058 14.354 1.00 85.44 89 GLY A N 1
ATOM 709 C CA . GLY A 1 89 ? -10.415 9.346 14.622 1.00 85.44 89 GLY A CA 1
ATOM 710 C C . GLY A 1 89 ? -10.968 9.495 16.044 1.00 85.44 89 GLY A C 1
ATOM 711 O O . GLY A 1 89 ? -11.516 10.545 16.384 1.00 85.44 89 GLY A O 1
ATOM 712 N N . ALA A 1 90 ? -10.879 8.451 16.869 1.00 93.44 90 ALA A N 1
ATOM 713 C CA . ALA A 1 90 ? -11.420 8.448 18.220 1.00 93.44 90 ALA A CA 1
ATOM 714 C C . ALA A 1 90 ? -10.449 9.080 19.232 1.00 93.44 90 ALA A C 1
ATOM 716 O O . ALA A 1 90 ? -9.237 9.101 19.040 1.00 93.44 90 ALA A O 1
ATOM 717 N N . ASN A 1 91 ? -10.992 9.585 20.342 1.00 94.56 91 ASN A N 1
ATOM 718 C CA . ASN A 1 91 ? -10.191 10.088 21.457 1.00 94.56 91 ASN A CA 1
ATOM 719 C C . ASN A 1 91 ? -9.729 8.948 22.387 1.00 94.56 91 ASN A C 1
ATOM 721 O O . ASN A 1 91 ? -10.262 7.836 22.347 1.00 94.56 91 ASN A O 1
ATOM 725 N N . ASP A 1 92 ? -8.774 9.249 23.267 1.00 95.44 92 ASP A N 1
ATOM 726 C CA . ASP A 1 92 ? -8.142 8.263 24.154 1.00 95.44 92 ASP A CA 1
ATOM 727 C C . ASP A 1 92 ? -9.138 7.473 25.018 1.00 95.44 92 ASP A C 1
ATOM 729 O O . ASP A 1 92 ? -8.965 6.270 25.232 1.00 95.44 92 ASP A O 1
ATOM 733 N N . GLU A 1 93 ? -10.202 8.118 25.504 1.00 95.62 93 GLU A N 1
ATOM 734 C CA . GLU A 1 93 ? -11.239 7.463 26.310 1.00 95.62 93 GLU A CA 1
ATOM 735 C C . GLU A 1 93 ? -12.031 6.434 25.497 1.00 95.62 93 GLU A C 1
ATOM 737 O O . GLU A 1 93 ? -12.207 5.294 25.938 1.00 95.62 93 GLU A O 1
ATOM 742 N N . LYS A 1 94 ? -12.456 6.795 24.280 1.00 94.62 94 LYS A N 1
ATOM 743 C CA . LYS A 1 94 ? -13.177 5.888 23.379 1.00 94.62 94 LYS A CA 1
ATOM 744 C C . LYS A 1 94 ? -12.299 4.732 22.916 1.00 94.62 94 LYS A C 1
ATOM 746 O O . LYS A 1 94 ? -12.782 3.604 22.862 1.00 94.62 94 LYS A O 1
ATOM 751 N N . ILE A 1 95 ? -11.015 4.978 22.644 1.00 96.75 95 ILE A N 1
ATOM 752 C CA . ILE A 1 95 ? -10.066 3.919 22.271 1.00 96.75 95 ILE A CA 1
ATOM 753 C C . ILE A 1 95 ? -9.901 2.916 23.421 1.00 96.75 95 ILE A C 1
ATOM 755 O O . ILE A 1 95 ? -9.923 1.705 23.193 1.00 96.75 95 ILE A O 1
ATOM 759 N N . ARG A 1 96 ? -9.781 3.388 24.670 1.00 95.81 96 ARG A N 1
ATOM 760 C CA . ARG A 1 96 ? -9.701 2.507 25.850 1.00 95.81 96 ARG A CA 1
ATOM 761 C C . ARG A 1 96 ? -10.964 1.673 26.031 1.00 95.81 96 ARG A C 1
ATOM 763 O O . ARG A 1 96 ? -10.857 0.479 26.304 1.00 95.81 96 ARG A O 1
ATOM 770 N N . LEU A 1 97 ? -12.137 2.281 25.857 1.00 95.62 97 LEU A N 1
ATOM 771 C CA . LEU A 1 97 ? -13.410 1.569 25.940 1.00 95.62 97 LEU A CA 1
ATOM 772 C C . LEU A 1 97 ? -13.521 0.501 24.847 1.00 95.62 97 LEU A C 1
ATOM 774 O O . LEU A 1 97 ? -13.784 -0.657 25.163 1.00 95.62 97 LEU A O 1
ATOM 778 N N . ALA A 1 98 ? -13.250 0.863 23.590 1.00 95.44 98 ALA A N 1
ATOM 779 C CA . ALA A 1 98 ? -13.266 -0.067 22.464 1.00 95.44 98 ALA A CA 1
ATOM 780 C C . ALA A 1 98 ? -12.311 -1.245 22.694 1.00 95.44 98 ALA A C 1
ATOM 782 O O . ALA A 1 98 ? -12.694 -2.395 22.510 1.00 95.44 98 ALA A O 1
ATOM 783 N N . LYS A 1 99 ? -11.096 -0.978 23.190 1.00 95.69 99 LYS A N 1
ATOM 784 C CA . LYS A 1 99 ? -10.120 -2.018 23.536 1.00 95.69 99 LYS A CA 1
ATOM 785 C C . LYS A 1 99 ? -10.642 -2.992 24.594 1.00 95.69 99 LYS A C 1
ATOM 787 O O . LYS A 1 99 ? -10.380 -4.185 24.487 1.00 95.69 99 LYS A O 1
ATOM 792 N N . ASN A 1 100 ? -11.330 -2.497 25.621 1.00 96.88 100 ASN A N 1
ATOM 793 C CA . ASN A 1 100 ? -11.880 -3.357 26.666 1.00 96.88 100 ASN A CA 1
ATOM 794 C C . ASN A 1 100 ? -13.031 -4.208 26.126 1.00 96.88 100 ASN A C 1
ATOM 796 O O . ASN A 1 100 ? -13.020 -5.411 26.331 1.00 96.88 100 ASN A O 1
ATOM 800 N N . VAL A 1 101 ? -13.960 -3.617 25.372 1.00 96.19 101 VAL A N 1
ATOM 801 C CA . VAL A 1 101 ? -15.082 -4.357 24.771 1.00 96.19 101 VAL A CA 1
ATOM 802 C C . VAL A 1 101 ? -14.584 -5.433 23.808 1.00 96.19 101 VAL A C 1
ATOM 804 O O . VAL A 1 101 ? -14.999 -6.580 23.915 1.00 96.19 101 VAL A O 1
ATOM 807 N N . LEU A 1 102 ? -13.657 -5.092 22.907 1.00 94.50 102 LEU A N 1
ATOM 808 C CA . LEU A 1 102 ? -13.083 -6.055 21.964 1.00 94.50 102 LEU A CA 1
ATOM 809 C C . LEU A 1 102 ? -12.328 -7.185 22.676 1.00 94.50 102 LEU A C 1
ATOM 811 O O . LEU A 1 102 ? -12.356 -8.310 22.198 1.00 94.50 102 LEU A O 1
ATOM 815 N N . ARG A 1 103 ? -11.686 -6.901 23.818 1.00 96.06 103 ARG A N 1
ATOM 816 C CA . ARG A 1 103 ? -11.021 -7.922 24.639 1.00 96.06 103 ARG A CA 1
ATOM 817 C C . ARG A 1 103 ? -12.007 -8.877 25.314 1.00 96.06 103 ARG A C 1
ATOM 819 O O . ARG A 1 103 ? -11.655 -10.024 25.515 1.00 96.06 103 ARG A O 1
ATOM 826 N N . GLU A 1 104 ? -13.191 -8.416 25.702 1.00 96.50 104 GLU A N 1
ATOM 827 C CA . GLU A 1 104 ? -14.198 -9.294 26.317 1.00 96.50 104 GLU A CA 1
ATOM 828 C C . GLU A 1 104 ? -14.935 -10.160 25.281 1.00 96.50 104 GLU A C 1
ATOM 830 O O . GLU A 1 104 ? -15.518 -11.182 25.633 1.00 96.50 104 GLU A O 1
ATOM 835 N N . LEU A 1 105 ? -14.946 -9.746 24.008 1.00 92.44 105 LEU A N 1
ATOM 836 C CA . LEU A 1 105 ? -15.640 -10.450 22.924 1.00 92.44 105 LEU A CA 1
ATOM 837 C C . LEU A 1 105 ? -14.792 -11.521 22.218 1.00 92.44 105 LEU A C 1
ATOM 839 O O . LEU A 1 105 ? -15.374 -12.387 21.562 1.00 92.44 105 LEU A O 1
ATOM 843 N N . LEU A 1 106 ? -13.460 -11.445 22.308 1.00 84.44 106 LEU A N 1
ATOM 844 C CA . LEU A 1 106 ? -12.493 -12.341 21.654 1.00 84.44 106 LEU A CA 1
ATOM 845 C C . LEU A 1 106 ? -11.709 -13.148 22.690 1.00 84.44 106 LEU A C 1
ATOM 847 O O . LEU A 1 106 ? -11.554 -14.369 22.475 1.00 84.44 106 LEU A O 1
#